Protein AF-A0A6G1K9W5-F1 (afdb_monomer_lite)

Foldseek 3Di:
DAAPVRDDDDPLDDVVCRDPHPLVVVLVVLVVQLVVLQVVLVVQVHPDRPDGPDVPSNVVSVVSNVVSVVVNVVSVVVVVVSVVVSVVVVVVPD

pLDDT: mean 87.54, std 9.57, range [56.72, 98.06]

Structure (mmCIF, N/CA/C/O backbone):
data_AF-A0A6G1K9W5-F1
#
_entry.id   AF-A0A6G1K9W5-F1
#
loop_
_atom_site.group_PDB
_atom_site.id
_atom_site.type_symbol
_atom_site.label_atom_id
_atom_site.label_alt_id
_atom_site.label_comp_id
_atom_site.label_asym_id
_atom_site.label_entity_id
_atom_site.label_seq_id
_atom_site.pdbx_PDB_ins_code
_atom_site.Cartn_x
_atom_site.Cartn_y
_atom_site.Cartn_z
_atom_site.occupancy
_atom_site.B_iso_or_equiv
_atom_site.auth_seq_id
_atom_site.auth_comp_id
_atom_site.auth_asym_id
_atom_site.auth_atom_id
_atom_site.pdbx_PDB_mod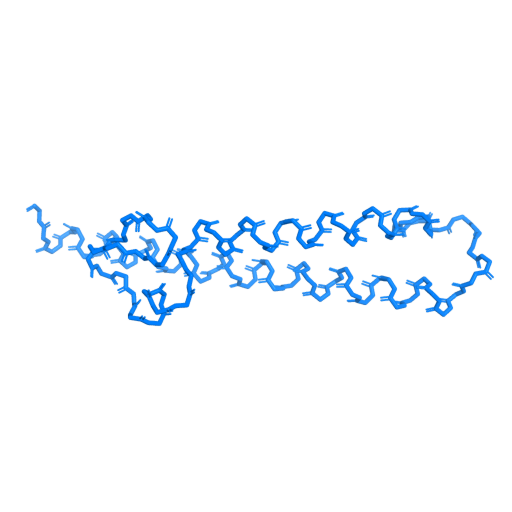el_num
ATOM 1 N N . MET A 1 1 ? -21.689 1.746 10.644 1.00 56.72 1 MET A N 1
ATOM 2 C CA . MET A 1 1 ? -21.895 2.856 9.670 1.00 56.72 1 MET A CA 1
ATOM 3 C C . MET A 1 1 ? -21.290 2.461 8.323 1.00 56.72 1 MET A C 1
ATOM 5 O O . MET A 1 1 ? -20.347 1.681 8.337 1.00 56.72 1 MET A O 1
ATOM 9 N N . LYS A 1 2 ? -21.812 2.936 7.180 1.00 57.28 2 LYS A N 1
ATOM 10 C CA . LYS A 1 2 ? -21.275 2.604 5.840 1.00 57.28 2 LYS A CA 1
ATOM 11 C C . LYS A 1 2 ? -20.329 3.701 5.339 1.00 57.28 2 LYS A C 1
ATOM 13 O O . LYS A 1 2 ? -20.663 4.875 5.452 1.00 57.28 2 LYS A O 1
ATOM 18 N N . GLY A 1 3 ? -19.175 3.324 4.789 1.00 59.94 3 GLY A N 1
ATOM 19 C CA . GLY A 1 3 ? -18.289 4.249 4.074 1.00 59.94 3 GLY A CA 1
ATOM 20 C C . GLY A 1 3 ? -18.837 4.620 2.690 1.00 59.94 3 GLY A C 1
ATOM 21 O O . GLY A 1 3 ? -19.775 3.992 2.198 1.00 59.94 3 GLY A O 1
ATOM 22 N N . SER A 1 4 ? -18.202 5.585 2.017 1.00 69.19 4 SER A N 1
ATOM 23 C CA . SER A 1 4 ? -18.539 6.005 0.637 1.00 69.19 4 SER A CA 1
ATOM 24 C C . SER A 1 4 ? -18.492 4.862 -0.391 1.00 69.19 4 SER A C 1
ATOM 26 O O . SER A 1 4 ? -19.158 4.910 -1.418 1.00 69.19 4 SER A O 1
ATOM 28 N N . CYS A 1 5 ? -17.743 3.805 -0.079 1.00 78.00 5 CYS A N 1
ATOM 29 C CA . CYS A 1 5 ? -17.626 2.556 -0.831 1.00 78.00 5 CYS A CA 1
ATOM 30 C C . CYS A 1 5 ? -18.767 1.544 -0.571 1.00 78.00 5 CYS A C 1
ATOM 32 O O . CYS A 1 5 ? -18.730 0.445 -1.113 1.00 78.00 5 CYS A O 1
ATOM 34 N N . GLY A 1 6 ? -19.727 1.845 0.311 1.00 78.00 6 GLY A N 1
ATOM 35 C CA . GLY A 1 6 ? -20.807 0.934 0.714 1.00 78.00 6 GLY A CA 1
ATOM 36 C C . GLY A 1 6 ? -20.429 -0.111 1.775 1.00 78.00 6 GLY A C 1
ATOM 37 O O . GLY A 1 6 ? -21.326 -0.731 2.347 1.00 78.00 6 GLY A O 1
ATOM 38 N N . HIS A 1 7 ? -19.139 -0.275 2.091 1.00 81.94 7 HIS A N 1
ATOM 39 C CA . HIS A 1 7 ? -18.671 -1.193 3.134 1.00 81.94 7 HIS A CA 1
ATOM 40 C C . HIS A 1 7 ? -19.006 -0.688 4.538 1.00 81.94 7 HIS A C 1
ATOM 42 O O . HIS A 1 7 ? -18.851 0.499 4.841 1.00 81.94 7 HIS A O 1
ATOM 48 N N . THR A 1 8 ? -19.421 -1.605 5.409 1.00 83.75 8 THR A N 1
ATOM 49 C CA . THR A 1 8 ? -19.613 -1.327 6.833 1.00 83.75 8 THR A CA 1
ATOM 50 C C . THR A 1 8 ? -18.257 -1.180 7.517 1.00 83.75 8 THR A C 1
ATOM 52 O O . THR A 1 8 ? -17.368 -2.002 7.315 1.00 83.75 8 THR A O 1
ATOM 55 N N . LEU A 1 9 ? -18.106 -0.127 8.315 1.00 83.06 9 LEU A N 1
ATOM 56 C CA . LEU A 1 9 ? -16.940 0.108 9.162 1.00 83.06 9 LEU A CA 1
ATOM 57 C C . LEU A 1 9 ? -17.256 -0.245 10.614 1.00 83.06 9 LEU A C 1
ATOM 59 O O . LEU A 1 9 ? -18.404 -0.074 11.053 1.00 83.06 9 LEU A O 1
ATOM 63 N N . HIS A 1 10 ? -16.227 -0.694 11.333 1.00 85.69 10 HIS A N 1
ATOM 64 C CA . HIS A 1 10 ? -16.299 -0.994 12.756 1.00 85.69 10 HIS A CA 1
ATOM 65 C C . HIS A 1 10 ? -16.685 0.269 13.557 1.00 85.69 10 HIS A C 1
ATOM 67 O O . HIS A 1 10 ? -16.290 1.378 13.174 1.00 85.69 10 HIS A O 1
ATOM 73 N N . PRO A 1 11 ? -17.460 0.161 14.654 1.00 84.44 11 PRO A N 1
ATOM 74 C CA . PRO A 1 11 ? -17.855 1.320 15.460 1.00 84.44 11 PRO A CA 1
ATOM 75 C C . PRO A 1 11 ? -16.674 2.162 15.960 1.00 84.44 11 PRO A C 1
ATOM 77 O O . PRO A 1 11 ? -16.759 3.390 15.947 1.00 84.44 11 PRO A 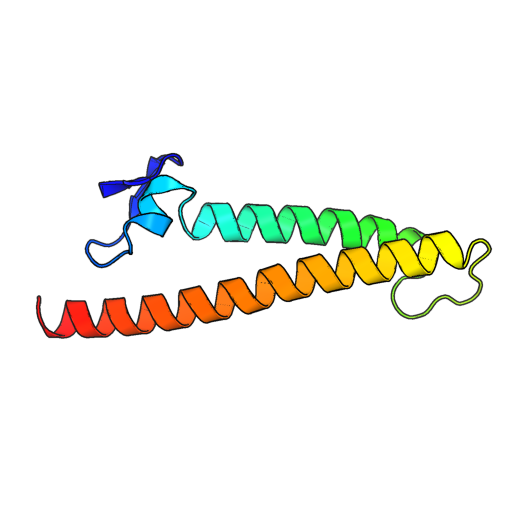O 1
ATOM 80 N N . SER A 1 12 ? -15.557 1.517 16.312 1.00 84.00 12 SER A N 1
ATOM 81 C CA . SER A 1 12 ? -14.332 2.188 16.774 1.00 84.00 12 SER A CA 1
ATOM 82 C C . SER A 1 12 ? -13.474 2.791 15.651 1.00 84.00 12 SER A C 1
ATOM 84 O O . SER A 1 12 ? -12.460 3.434 15.929 1.00 84.00 12 SER A O 1
ATOM 86 N N . SER A 1 13 ? -13.854 2.621 14.377 1.00 81.56 13 SER A N 1
ATOM 87 C CA . SER A 1 13 ? -13.097 3.194 13.260 1.00 81.56 13 SER A CA 1
ATOM 88 C C . SER A 1 13 ? -13.013 4.732 13.379 1.00 81.56 13 SER A C 1
ATOM 90 O O . SER A 1 13 ? -14.031 5.376 13.651 1.00 81.56 13 SER A O 1
ATOM 92 N N . PRO A 1 14 ? -11.848 5.358 13.114 1.00 77.50 14 PRO A N 1
ATOM 93 C CA . PRO A 1 14 ? -11.703 6.815 13.130 1.00 77.50 14 PRO A CA 1
ATOM 94 C C . PRO A 1 14 ? -12.579 7.509 12.080 1.00 77.50 14 PRO A C 1
ATOM 96 O O . PRO A 1 14 ? -12.712 7.020 10.956 1.00 77.50 14 PRO A O 1
ATOM 99 N N . ASP A 1 15 ? -13.096 8.701 12.384 1.00 74.69 15 ASP A N 1
ATOM 100 C CA . ASP A 1 15 ? -13.947 9.461 11.451 1.00 74.69 15 ASP A CA 1
ATOM 101 C C . ASP A 1 15 ? -13.232 9.838 10.146 1.00 74.69 15 ASP A C 1
ATOM 103 O O . ASP A 1 15 ? -13.841 9.861 9.076 1.00 74.69 15 ASP A O 1
ATOM 107 N N . SER A 1 16 ? -11.913 10.029 10.193 1.00 71.94 16 SER A N 1
ATOM 108 C CA . SER A 1 16 ? -11.091 10.245 8.997 1.00 71.94 16 SER A CA 1
ATOM 109 C C . SER A 1 16 ? -11.126 9.056 8.025 1.00 71.94 16 SER A C 1
ATOM 111 O O . SER A 1 16 ? -11.131 9.257 6.808 1.00 71.94 16 SER A O 1
ATOM 113 N N . MET A 1 17 ? -11.219 7.819 8.531 1.00 70.00 17 MET A N 1
ATOM 114 C CA . MET A 1 17 ? -11.406 6.620 7.702 1.00 70.00 17 MET A CA 1
ATOM 115 C C . MET A 1 17 ? -12.839 6.508 7.168 1.00 70.00 17 MET A C 1
ATOM 117 O O . MET A 1 17 ? -13.050 5.948 6.091 1.00 70.00 17 MET A O 1
ATOM 121 N N . LYS A 1 18 ? -13.818 7.076 7.884 1.00 66.50 18 LYS A N 1
ATOM 122 C CA . LYS A 1 18 ? -15.224 7.127 7.456 1.00 66.50 18 LYS A CA 1
ATOM 123 C C . LYS A 1 18 ? -15.440 8.122 6.308 1.00 66.50 18 LYS A C 1
ATOM 125 O O . LYS A 1 18 ? -16.237 7.839 5.418 1.00 66.50 18 LYS A O 1
ATOM 130 N N . ALA A 1 19 ? -14.717 9.246 6.307 1.00 62.88 19 ALA A N 1
ATOM 131 C CA . ALA A 1 19 ? -14.927 10.352 5.368 1.00 62.88 19 ALA A CA 1
ATOM 132 C C . ALA A 1 19 ? -14.270 10.172 3.984 1.00 62.88 19 ALA A C 1
ATOM 134 O O . ALA A 1 19 ? -14.773 10.715 3.004 1.00 62.88 19 ALA A O 1
ATOM 135 N N . ILE A 1 20 ? -13.151 9.442 3.881 1.00 68.44 20 ILE A N 1
ATOM 136 C CA . ILE A 1 20 ? -12.321 9.444 2.657 1.00 68.44 20 ILE A CA 1
ATOM 137 C C . ILE A 1 20 ? -12.477 8.148 1.855 1.00 68.44 20 ILE A C 1
ATOM 139 O O . ILE A 1 20 ? -12.912 8.162 0.706 1.00 68.44 20 ILE A O 1
ATOM 143 N N . SER A 1 21 ? -12.117 7.010 2.443 1.00 75.75 21 SER A N 1
ATOM 144 C CA . SER A 1 21 ? -12.287 5.693 1.828 1.00 75.75 21 SER A CA 1
ATOM 145 C C . SER A 1 21 ? -12.128 4.618 2.890 1.00 75.75 21 SER A C 1
ATOM 147 O O . SER A 1 21 ? -11.190 4.693 3.685 1.00 75.75 21 SER A O 1
ATOM 149 N N . CYS A 1 22 ? -12.964 3.583 2.845 1.00 86.75 22 CYS A N 1
ATOM 150 C CA . CYS A 1 22 ? -12.803 2.436 3.730 1.00 86.75 22 CYS A CA 1
ATOM 151 C C . CYS A 1 22 ? -11.428 1.755 3.545 1.00 86.75 22 CYS A C 1
ATOM 153 O O . CYS A 1 22 ? -10.906 1.745 2.419 1.00 86.75 22 CYS A O 1
ATOM 155 N N . PRO A 1 23 ? -10.867 1.141 4.608 1.00 88.69 23 PRO A N 1
ATOM 156 C CA . PRO A 1 23 ? -9.579 0.448 4.576 1.00 88.69 23 PRO A CA 1
ATOM 157 C C . PRO A 1 23 ? -9.365 -0.459 3.373 1.00 88.69 23 PRO A C 1
ATOM 159 O O . PRO A 1 23 ? -8.381 -0.325 2.646 1.00 88.69 23 PRO A O 1
ATOM 162 N N . PHE A 1 24 ? -10.346 -1.316 3.102 1.00 88.00 24 PHE A N 1
ATOM 163 C CA . PHE A 1 24 ? -10.308 -2.252 1.987 1.00 88.00 24 PHE A CA 1
ATOM 164 C C . PHE A 1 24 ? -10.134 -1.558 0.625 1.00 88.00 24 PHE A C 1
ATOM 166 O O . PHE A 1 24 ? -9.250 -1.913 -0.161 1.00 88.00 24 PHE A O 1
ATOM 173 N N . CYS A 1 25 ? -10.936 -0.525 0.342 1.00 89.81 25 CYS A N 1
ATOM 174 C CA . CYS A 1 25 ? -10.839 0.219 -0.916 1.00 89.81 25 CYS A CA 1
ATOM 175 C C . CYS A 1 25 ? -9.520 0.988 -1.025 1.00 89.81 25 CYS A C 1
ATOM 177 O O . CYS A 1 25 ? -8.959 1.100 -2.121 1.00 89.81 25 CYS A O 1
ATOM 179 N N . ARG A 1 26 ? -8.993 1.489 0.098 1.00 91.00 26 ARG A N 1
ATOM 180 C CA . ARG A 1 26 ? -7.703 2.177 0.116 1.00 91.00 26 ARG A CA 1
ATOM 181 C C . ARG A 1 26 ? -6.551 1.229 -0.204 1.00 91.00 26 ARG A C 1
ATOM 183 O O . ARG A 1 26 ? -5.740 1.564 -1.067 1.00 91.00 26 ARG A O 1
ATOM 190 N N . VAL A 1 27 ? -6.513 0.048 0.420 1.00 93.88 27 VAL A N 1
ATOM 191 C CA . VAL A 1 27 ? -5.530 -1.006 0.109 1.00 93.88 27 VAL A CA 1
ATOM 192 C C . VAL A 1 27 ? -5.636 -1.408 -1.359 1.00 93.88 27 VAL A C 1
ATOM 194 O O . VAL A 1 27 ? -4.634 -1.380 -2.070 1.00 93.88 27 VAL A O 1
ATOM 197 N N . SER A 1 28 ? -6.850 -1.678 -1.845 1.00 93.38 28 SER A N 1
ATOM 198 C CA . SER A 1 28 ? -7.094 -2.050 -3.246 1.00 93.38 28 SER A CA 1
ATOM 199 C C . SER A 1 28 ? -6.570 -0.993 -4.225 1.00 93.38 28 SER A C 1
ATOM 201 O O . SER A 1 28 ? -5.908 -1.320 -5.208 1.00 93.38 28 SER A O 1
ATOM 203 N N . THR A 1 29 ? -6.789 0.290 -3.926 1.00 93.44 29 THR A N 1
ATOM 204 C CA . THR A 1 29 ? -6.292 1.409 -4.743 1.00 93.44 29 THR A CA 1
ATOM 205 C C . THR A 1 29 ? -4.765 1.485 -4.739 1.00 93.44 29 THR A C 1
ATOM 207 O O . THR A 1 29 ? -4.153 1.701 -5.787 1.00 93.44 29 THR A O 1
ATOM 210 N N . LEU A 1 30 ? -4.130 1.306 -3.576 1.00 95.19 30 LEU A N 1
ATOM 211 C CA . LEU A 1 30 ? -2.670 1.324 -3.452 1.00 95.19 30 LEU A CA 1
ATOM 212 C C . LEU A 1 30 ? -2.032 0.136 -4.182 1.00 95.19 30 LEU A C 1
ATOM 214 O O . LEU A 1 30 ? -1.046 0.331 -4.893 1.00 95.19 30 LEU A O 1
ATOM 218 N N . LEU A 1 31 ? -2.626 -1.056 -4.083 1.00 97.19 31 LEU A N 1
ATOM 219 C CA . LEU A 1 31 ? -2.200 -2.250 -4.816 1.00 97.19 31 LEU A CA 1
ATOM 220 C C . LEU A 1 31 ? -2.350 -2.077 -6.328 1.00 97.19 31 LEU A C 1
ATOM 222 O O . LEU A 1 31 ? -1.400 -2.340 -7.064 1.00 97.19 31 LEU A O 1
ATOM 226 N N . ALA A 1 32 ? -3.496 -1.580 -6.802 1.00 96.50 32 ALA A N 1
ATOM 227 C CA . ALA A 1 32 ? -3.705 -1.290 -8.220 1.00 96.50 32 ALA A CA 1
ATOM 228 C C . ALA A 1 32 ? -2.680 -0.268 -8.732 1.00 96.50 32 ALA A C 1
ATOM 230 O O . ALA A 1 32 ? -2.073 -0.450 -9.793 1.00 96.50 32 ALA A O 1
ATOM 231 N N . CYS A 1 33 ? -2.418 0.778 -7.939 1.00 95.31 33 CYS A N 1
ATOM 232 C CA . CYS A 1 33 ? -1.397 1.753 -8.268 1.00 95.31 33 CYS A CA 1
ATOM 233 C C . CYS A 1 33 ? -0.008 1.115 -8.362 1.00 95.31 33 CYS A C 1
ATOM 235 O O . CYS A 1 33 ? 0.664 1.303 -9.377 1.00 95.31 33 CYS A O 1
ATOM 237 N N . LEU A 1 34 ? 0.411 0.360 -7.345 1.00 96.50 34 LEU A N 1
ATOM 238 C CA . LEU A 1 34 ? 1.717 -0.292 -7.298 1.00 96.50 34 LEU A CA 1
ATOM 239 C C . LEU A 1 34 ? 1.881 -1.321 -8.424 1.00 96.50 34 LEU A C 1
ATOM 241 O O . LEU A 1 34 ? 2.934 -1.361 -9.055 1.00 9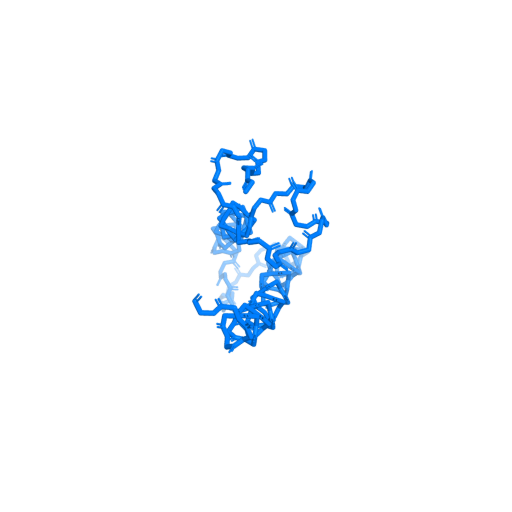6.50 34 LEU A O 1
ATOM 245 N N . SER A 1 35 ? 0.838 -2.094 -8.738 1.00 96.62 35 SER A N 1
ATOM 246 C CA . SER A 1 35 ? 0.827 -3.053 -9.849 1.00 96.62 35 SER A CA 1
ATOM 247 C C . SER A 1 35 ? 1.092 -2.362 -11.186 1.00 96.62 35 SER A C 1
ATOM 249 O O . SER A 1 35 ? 1.988 -2.769 -11.924 1.00 96.62 35 SER A O 1
ATOM 251 N N . SER A 1 36 ? 0.397 -1.252 -11.465 1.00 95.62 36 SER A N 1
ATOM 252 C CA . SER A 1 36 ? 0.640 -0.452 -12.671 1.00 95.62 36 SER A CA 1
ATOM 253 C C . SER A 1 36 ? 2.099 0.015 -12.768 1.00 95.62 36 SER A C 1
ATOM 255 O O . SER A 1 36 ? 2.713 -0.135 -13.821 1.00 95.62 36 SER A O 1
ATOM 257 N N . ARG A 1 37 ? 2.695 0.498 -11.668 1.00 94.38 37 ARG A N 1
ATOM 258 C CA . ARG A 1 37 ? 4.088 0.984 -11.674 1.00 94.38 37 ARG A CA 1
ATOM 259 C C . ARG A 1 37 ? 5.086 -0.164 -11.748 1.00 94.38 37 ARG A C 1
ATOM 261 O O . ARG A 1 37 ? 6.145 0.007 -12.334 1.00 94.38 37 ARG A O 1
ATOM 268 N N . THR A 1 38 ? 4.745 -1.328 -11.202 1.00 94.69 38 THR A N 1
ATOM 269 C CA . THR A 1 38 ? 5.554 -2.549 -11.318 1.00 94.69 38 THR A CA 1
ATOM 270 C C . THR A 1 38 ? 5.640 -2.986 -12.774 1.00 94.69 38 THR A C 1
ATOM 272 O O . THR A 1 38 ? 6.735 -3.251 -13.255 1.00 94.69 38 THR A O 1
ATOM 275 N N . LYS A 1 39 ? 4.513 -2.974 -13.501 1.00 93.88 39 LYS A N 1
ATOM 276 C CA . LYS A 1 39 ? 4.492 -3.254 -14.945 1.00 93.88 39 LYS A CA 1
ATOM 277 C C . LYS A 1 39 ? 5.385 -2.280 -15.707 1.00 93.88 39 LYS A C 1
ATOM 279 O O . LYS A 1 39 ? 6.213 -2.718 -16.492 1.00 93.88 39 LYS A O 1
ATOM 284 N N . THR A 1 40 ? 5.266 -0.978 -15.437 1.00 91.06 40 THR A N 1
ATOM 285 C CA . THR A 1 40 ? 6.130 0.030 -16.065 1.00 91.06 40 THR A CA 1
ATOM 286 C C . THR A 1 40 ? 7.601 -0.191 -15.728 1.00 91.06 40 THR A C 1
ATOM 288 O O . THR A 1 40 ? 8.423 -0.184 -16.629 1.00 91.06 40 THR A O 1
ATOM 291 N N . TRP A 1 41 ? 7.947 -0.426 -14.461 1.00 90.31 41 TRP A N 1
ATOM 292 C CA . TRP A 1 41 ? 9.333 -0.650 -14.045 1.00 90.31 41 TRP A CA 1
ATOM 293 C C . TRP A 1 41 ? 9.933 -1.912 -14.680 1.00 90.31 41 TRP A C 1
ATOM 295 O O . TRP A 1 41 ? 11.093 -1.894 -15.083 1.00 90.31 41 TRP A O 1
ATOM 305 N N . HIS A 1 42 ? 9.134 -2.968 -14.853 1.00 89.75 42 HIS A N 1
ATOM 306 C CA . HIS A 1 42 ? 9.551 -4.196 -15.529 1.00 89.75 42 HIS A CA 1
ATOM 307 C C . HIS A 1 42 ? 9.945 -3.966 -16.997 1.00 89.75 42 HIS A C 1
ATOM 309 O O . HIS A 1 42 ? 10.905 -4.572 -17.459 1.00 89.75 42 HIS A O 1
ATOM 315 N N . LEU A 1 43 ? 9.291 -3.030 -17.700 1.00 88.88 43 LEU A N 1
ATOM 316 C CA . LEU A 1 43 ? 9.684 -2.639 -19.065 1.00 88.88 43 LEU A CA 1
ATOM 317 C C . LEU A 1 43 ? 11.091 -2.022 -19.136 1.00 88.88 43 LEU A C 1
ATOM 319 O O . LEU A 1 43 ? 11.686 -2.001 -20.206 1.00 88.88 43 LEU A O 1
ATOM 323 N N . TYR A 1 44 ? 11.622 -1.534 -18.012 1.00 87.88 44 TYR A N 1
ATOM 324 C CA . TYR A 1 44 ? 12.978 -0.989 -17.903 1.00 87.88 44 TYR A CA 1
ATOM 325 C C . TYR A 1 44 ? 13.956 -1.963 -17.221 1.00 87.88 44 TYR A C 1
ATOM 327 O O . TYR A 1 44 ? 14.953 -1.525 -16.653 1.00 87.88 44 TYR A O 1
ATOM 335 N N . GLY A 1 45 ? 13.660 -3.268 -17.217 1.00 86.44 45 GLY A N 1
ATOM 336 C CA . GLY A 1 45 ? 14.504 -4.301 -16.596 1.00 86.44 45 GLY A CA 1
ATOM 337 C C . GLY A 1 45 ? 14.248 -4.516 -15.100 1.00 86.44 45 GLY A C 1
ATOM 338 O O . GLY A 1 45 ? 14.861 -5.375 -14.470 1.00 86.44 45 GLY A O 1
ATOM 339 N N . GLY A 1 46 ? 13.302 -3.781 -14.507 1.00 87.88 46 GLY A N 1
ATOM 340 C CA . GLY A 1 46 ? 12.940 -3.959 -13.105 1.00 87.88 46 GLY A CA 1
ATOM 341 C C . GLY A 1 46 ? 14.118 -3.681 -12.156 1.00 87.88 46 GLY A C 1
ATOM 342 O O . GLY A 1 46 ? 14.851 -2.720 -12.365 1.00 87.88 46 GLY A O 1
ATOM 343 N N . PRO A 1 47 ? 14.305 -4.468 -11.083 1.00 86.25 47 PRO A N 1
ATOM 344 C CA . PRO A 1 47 ? 15.386 -4.243 -10.120 1.00 86.25 47 PRO A CA 1
ATOM 345 C C . PRO A 1 47 ? 16.790 -4.534 -10.660 1.00 86.25 47 PRO A C 1
ATOM 347 O O . PRO A 1 47 ? 17.763 -4.061 -10.073 1.00 86.25 47 PRO A O 1
ATOM 350 N N . TRP A 1 48 ? 16.889 -5.307 -11.742 1.00 85.12 48 TRP A N 1
ATOM 351 C CA . TRP A 1 48 ? 18.144 -5.767 -12.334 1.00 85.12 48 TRP A CA 1
ATOM 352 C C . TRP A 1 48 ? 18.181 -5.374 -13.815 1.00 85.12 48 TRP A C 1
ATOM 354 O O . TRP A 1 48 ? 17.992 -6.229 -14.677 1.00 85.12 48 TRP A O 1
ATOM 364 N N . PRO A 1 49 ? 18.354 -4.078 -14.134 1.00 81.69 49 PRO A N 1
ATOM 365 C CA . PRO A 1 49 ? 18.472 -3.659 -15.521 1.00 81.69 49 PRO A CA 1
ATOM 366 C C . PRO A 1 49 ? 19.774 -4.216 -16.108 1.00 81.69 49 PRO A C 1
ATOM 368 O O . PRO A 1 49 ? 20.854 -3.868 -15.638 1.00 81.69 49 PRO A O 1
ATOM 371 N N . GLU A 1 50 ? 19.670 -5.079 -17.118 1.00 78.50 50 GLU A N 1
ATOM 372 C CA . GLU A 1 50 ? 20.838 -5.591 -17.847 1.00 78.50 50 GLU A CA 1
ATOM 373 C C . GLU A 1 50 ? 21.461 -4.476 -18.697 1.00 78.50 50 GLU A C 1
ATOM 375 O O . GLU A 1 50 ? 22.643 -4.179 -18.556 1.00 78.50 50 GLU A O 1
ATOM 380 N N . GLU A 1 51 ? 20.644 -3.775 -19.490 1.00 75.88 51 GLU A N 1
ATOM 381 C CA . GLU A 1 51 ? 21.042 -2.590 -20.254 1.00 75.88 51 GLU A CA 1
ATOM 382 C C . GLU A 1 51 ? 19.865 -1.608 -20.316 1.00 75.88 51 GLU A C 1
ATOM 384 O O . GLU A 1 51 ? 18.824 -1.883 -20.918 1.00 75.88 51 GLU A O 1
ATOM 389 N N . CYS A 1 52 ? 19.987 -0.452 -19.657 1.00 76.75 52 CYS A N 1
ATOM 390 C CA . CYS A 1 52 ? 18.951 0.574 -19.710 1.00 76.75 52 CYS A CA 1
ATOM 391 C C . CYS A 1 52 ? 19.324 1.676 -20.703 1.00 76.75 52 CYS A C 1
ATOM 393 O O . CYS A 1 52 ? 20.111 2.566 -20.391 1.00 76.75 52 CYS A O 1
ATOM 395 N N . ASN A 1 53 ? 18.672 1.678 -21.865 1.00 80.00 53 ASN A N 1
ATOM 396 C CA . ASN A 1 53 ? 18.864 2.707 -22.895 1.00 80.00 53 ASN A CA 1
ATOM 397 C C . ASN A 1 53 ? 18.405 4.117 -22.463 1.00 80.00 53 ASN A C 1
ATOM 399 O O . ASN A 1 53 ? 18.642 5.089 -23.176 1.00 80.00 53 ASN A O 1
ATOM 403 N N . ASN A 1 54 ? 17.714 4.249 -21.323 1.00 87.75 54 ASN A N 1
ATOM 404 C CA . ASN A 1 54 ? 17.223 5.527 -20.810 1.00 87.75 54 ASN A CA 1
ATOM 405 C C . ASN A 1 54 ? 17.264 5.569 -19.274 1.00 87.75 54 ASN A C 1
ATOM 407 O O . ASN A 1 54 ? 16.262 5.342 -18.590 1.00 87.75 54 ASN A O 1
ATOM 411 N N . GLU A 1 55 ? 18.439 5.898 -18.738 1.00 89.12 55 GLU A N 1
ATOM 412 C CA . GLU A 1 55 ? 18.702 5.947 -17.297 1.00 89.12 55 GLU A CA 1
ATOM 413 C C . GLU A 1 55 ? 17.765 6.911 -16.548 1.00 89.12 55 GLU A C 1
ATOM 415 O O . GLU A 1 55 ? 17.261 6.589 -15.471 1.00 89.12 55 GLU A O 1
ATOM 420 N N . VAL A 1 56 ? 17.451 8.068 -17.140 1.00 91.62 56 VAL A N 1
ATOM 421 C CA . VAL A 1 56 ? 16.542 9.055 -16.534 1.00 91.62 56 VAL A CA 1
ATOM 422 C C . VAL A 1 56 ? 15.134 8.477 -16.366 1.00 91.62 56 VAL A C 1
ATOM 424 O O . VAL A 1 56 ? 14.513 8.637 -15.310 1.00 91.62 56 VAL A O 1
ATOM 427 N N . ALA A 1 57 ? 14.616 7.790 -17.389 1.00 90.06 57 ALA A N 1
ATOM 428 C CA . ALA A 1 57 ? 13.311 7.138 -17.317 1.00 90.06 57 ALA A CA 1
ATOM 429 C C . ALA A 1 57 ? 13.303 5.999 -16.286 1.00 90.06 57 ALA A C 1
ATOM 431 O O . ALA A 1 57 ? 12.345 5.882 -15.516 1.00 90.06 57 ALA A O 1
ATOM 432 N N . TYR A 1 58 ? 14.382 5.215 -16.218 1.00 91.38 58 TYR A N 1
ATOM 433 C CA . TYR A 1 58 ? 14.545 4.164 -15.217 1.00 91.38 58 TYR A CA 1
ATOM 434 C C . TYR A 1 58 ? 14.513 4.708 -13.787 1.00 91.38 58 TYR A C 1
ATOM 436 O O . TYR A 1 58 ? 13.706 4.234 -12.981 1.00 91.38 58 TYR A O 1
ATOM 444 N N . GLN A 1 59 ? 15.314 5.735 -13.474 1.00 92.12 59 GLN A N 1
ATOM 445 C CA . GLN A 1 59 ? 15.342 6.314 -12.125 1.00 92.12 59 GLN A CA 1
ATOM 446 C C . GLN A 1 59 ? 13.971 6.870 -11.733 1.00 92.12 59 GLN A C 1
ATOM 448 O O . GLN A 1 59 ? 13.468 6.553 -10.655 1.00 92.12 59 GLN A O 1
ATOM 453 N N . ARG A 1 60 ? 13.289 7.584 -12.641 1.00 93.31 60 ARG A N 1
ATOM 454 C CA . ARG A 1 60 ? 11.918 8.067 -12.396 1.00 93.31 60 ARG A CA 1
ATOM 455 C C . ARG A 1 60 ? 10.928 6.932 -12.138 1.00 93.31 60 ARG A C 1
ATOM 457 O O . ARG A 1 60 ? 10.054 7.063 -11.279 1.00 93.31 60 ARG A O 1
ATOM 464 N N . CYS A 1 61 ? 11.020 5.824 -12.873 1.00 92.75 61 CYS A N 1
ATOM 465 C CA . CYS A 1 61 ? 10.148 4.668 -12.654 1.00 92.75 61 CYS A CA 1
ATOM 466 C C . CYS A 1 61 ? 10.416 4.016 -11.295 1.00 92.75 61 CYS A C 1
ATOM 468 O O . CYS A 1 61 ? 9.471 3.742 -10.551 1.00 92.75 61 CYS A O 1
ATOM 470 N N . ARG A 1 62 ? 11.693 3.837 -10.945 1.00 94.06 62 ARG A N 1
ATOM 471 C CA . ARG A 1 62 ? 12.131 3.293 -9.658 1.00 94.06 62 ARG A CA 1
ATOM 472 C C . ARG A 1 62 ? 11.662 4.158 -8.488 1.00 94.06 62 ARG A C 1
ATOM 474 O O . ARG A 1 62 ? 11.062 3.631 -7.553 1.00 94.06 62 ARG A O 1
ATOM 481 N N . GLU A 1 63 ? 11.879 5.469 -8.537 1.00 95.50 63 GLU A N 1
ATOM 482 C CA . GLU A 1 63 ? 11.442 6.412 -7.496 1.00 95.50 63 GLU A CA 1
ATOM 483 C C . GLU A 1 63 ? 9.926 6.374 -7.292 1.00 95.50 63 GLU A C 1
ATOM 485 O O . GLU A 1 63 ? 9.445 6.264 -6.160 1.00 95.50 63 GLU A O 1
ATOM 490 N N . ASN A 1 64 ? 9.164 6.391 -8.390 1.00 94.88 64 ASN A N 1
ATOM 491 C CA . ASN A 1 64 ? 7.711 6.269 -8.334 1.00 94.88 64 ASN A CA 1
ATOM 492 C C . ASN A 1 64 ? 7.281 4.940 -7.708 1.00 94.88 64 ASN A C 1
ATOM 494 O O . ASN A 1 64 ? 6.428 4.927 -6.819 1.00 94.88 64 ASN A O 1
ATOM 498 N N . TRP A 1 65 ? 7.877 3.823 -8.129 1.00 95.88 65 TRP A N 1
ATOM 499 C CA . TRP A 1 65 ? 7.571 2.511 -7.565 1.00 95.88 65 TRP A CA 1
ATOM 500 C C . TRP A 1 65 ? 7.852 2.460 -6.056 1.00 95.88 65 TRP A C 1
ATOM 502 O O . TRP A 1 65 ? 6.980 2.069 -5.277 1.00 95.88 65 TRP A O 1
ATOM 512 N N . VAL A 1 66 ? 9.024 2.943 -5.626 1.00 96.44 66 VAL A N 1
ATOM 513 C CA . VAL A 1 66 ? 9.414 3.010 -4.208 1.00 96.44 66 VAL A CA 1
ATOM 514 C C . VAL A 1 66 ? 8.447 3.884 -3.409 1.00 96.44 66 VAL A C 1
ATOM 516 O O . VAL A 1 66 ? 8.051 3.501 -2.309 1.00 96.44 66 VAL A O 1
ATOM 519 N N . SER A 1 67 ? 8.030 5.028 -3.954 1.00 96.81 67 SER A N 1
ATOM 520 C CA . SER A 1 67 ? 7.063 5.922 -3.309 1.00 96.81 67 SER A CA 1
ATOM 521 C C . SER A 1 67 ? 5.720 5.226 -3.053 1.00 96.81 67 SER A C 1
ATOM 523 O O . SER A 1 67 ? 5.212 5.245 -1.929 1.00 96.81 67 SER A O 1
ATOM 525 N N . TYR A 1 68 ? 5.164 4.525 -4.048 1.00 95.88 68 TYR A N 1
ATOM 526 C CA . TYR A 1 68 ? 3.910 3.781 -3.873 1.00 95.88 68 TYR A CA 1
ATOM 527 C C . TYR A 1 68 ? 4.053 2.575 -2.940 1.00 95.88 68 TYR A C 1
ATOM 529 O O . TYR A 1 68 ? 3.151 2.336 -2.137 1.00 95.88 68 TYR A O 1
ATOM 537 N N . LYS A 1 69 ? 5.188 1.862 -2.982 1.00 97.25 69 LYS A N 1
ATOM 538 C CA . LYS A 1 69 ? 5.486 0.794 -2.016 1.00 97.25 69 LYS A CA 1
ATOM 539 C C . LYS A 1 69 ? 5.474 1.339 -0.587 1.00 97.25 69 LYS A C 1
ATOM 541 O O . LYS A 1 69 ? 4.792 0.774 0.260 1.00 97.25 69 LYS A O 1
ATOM 546 N N . LYS A 1 70 ? 6.181 2.445 -0.326 1.00 98.06 70 LYS A N 1
ATOM 547 C CA . LYS A 1 70 ? 6.209 3.089 1.000 1.00 98.06 70 LYS A CA 1
ATOM 548 C C . LYS A 1 70 ? 4.809 3.486 1.463 1.00 98.06 70 LYS A C 1
ATOM 550 O O . LYS A 1 70 ? 4.438 3.203 2.591 1.00 98.06 70 LYS A O 1
ATOM 555 N N . ARG A 1 71 ? 3.997 4.074 0.578 1.00 96.44 71 ARG A N 1
ATOM 556 C CA . ARG A 1 71 ? 2.602 4.424 0.898 1.00 96.44 71 ARG A CA 1
ATOM 557 C C . ARG A 1 71 ? 1.761 3.209 1.286 1.00 96.44 71 ARG A C 1
ATOM 559 O O . ARG A 1 71 ? 0.939 3.333 2.185 1.00 96.44 71 ARG A O 1
ATOM 566 N N . LEU A 1 72 ? 1.948 2.071 0.614 1.00 96.56 72 LEU A N 1
ATOM 567 C CA . LEU A 1 72 ? 1.266 0.828 0.967 1.00 96.56 72 LEU A CA 1
ATOM 568 C C . LEU A 1 72 ? 1.718 0.318 2.337 1.00 96.56 72 LEU A C 1
ATOM 570 O O . LEU A 1 72 ? 0.864 0.097 3.184 1.00 96.56 72 LEU A O 1
ATOM 574 N N . VAL A 1 73 ? 3.029 0.198 2.570 1.00 97.75 73 VAL A N 1
ATOM 575 C CA . VAL A 1 73 ? 3.589 -0.279 3.849 1.00 97.75 73 VAL A CA 1
ATOM 576 C C . VAL A 1 73 ? 3.110 0.582 5.017 1.00 97.75 73 VAL A C 1
ATOM 578 O O . VAL A 1 73 ? 2.495 0.057 5.937 1.00 97.75 73 VAL A O 1
ATOM 581 N N . ASN A 1 74 ? 3.266 1.905 4.922 1.00 96.19 74 ASN A N 1
ATOM 582 C CA . ASN A 1 74 ? 2.823 2.821 5.974 1.00 96.19 74 ASN A CA 1
ATOM 583 C C . ASN A 1 74 ? 1.314 2.701 6.239 1.00 96.19 74 ASN A C 1
ATOM 585 O O . ASN A 1 74 ? 0.857 2.869 7.364 1.00 96.19 74 ASN A O 1
ATOM 589 N N . TYR A 1 75 ? 0.511 2.445 5.200 1.00 94.56 75 TYR A N 1
ATOM 590 C CA . TYR A 1 75 ? -0.923 2.263 5.390 1.00 94.56 75 TYR A CA 1
ATOM 591 C C . TYR A 1 75 ? -1.252 0.935 6.078 1.00 94.56 75 TYR A C 1
ATOM 593 O O . TYR A 1 75 ? -2.152 0.907 6.909 1.00 94.56 75 TYR A O 1
ATOM 601 N N . MET A 1 76 ? -0.516 -0.138 5.782 1.00 95.62 76 MET A N 1
ATOM 602 C CA . MET A 1 76 ? -0.679 -1.423 6.469 1.00 95.62 76 MET A CA 1
ATOM 603 C C . MET A 1 76 ? -0.381 -1.305 7.969 1.00 95.62 76 MET A C 1
ATOM 605 O O . MET A 1 76 ? -1.185 -1.771 8.767 1.00 95.62 76 MET A O 1
ATOM 609 N N . GLU A 1 77 ? 0.678 -0.591 8.360 1.00 95.12 77 GLU A N 1
ATOM 610 C CA . GLU A 1 77 ? 1.007 -0.331 9.776 1.00 95.12 77 GLU A CA 1
ATOM 611 C C . GLU A 1 77 ? -0.125 0.413 10.512 1.00 95.12 77 GLU A C 1
ATOM 613 O O . GLU A 1 77 ? -0.464 0.114 11.663 1.00 95.12 77 GLU A O 1
ATOM 618 N N . VAL A 1 78 ? -0.769 1.369 9.830 1.00 91.56 78 VAL A N 1
ATOM 619 C CA . VAL A 1 78 ? -1.952 2.067 10.358 1.00 91.56 78 VAL A CA 1
ATOM 620 C C . VAL A 1 78 ? -3.124 1.102 10.553 1.00 91.56 78 VAL A C 1
ATOM 622 O O . VAL A 1 78 ? -3.838 1.218 11.549 1.00 91.56 78 VAL A O 1
ATOM 625 N N . LEU A 1 79 ? -3.337 0.156 9.632 1.00 91.81 79 LEU A N 1
ATOM 626 C CA . LEU A 1 79 ? -4.406 -0.840 9.751 1.00 91.81 79 LEU A CA 1
ATOM 627 C C . LEU A 1 79 ? -4.145 -1.845 10.872 1.00 91.81 79 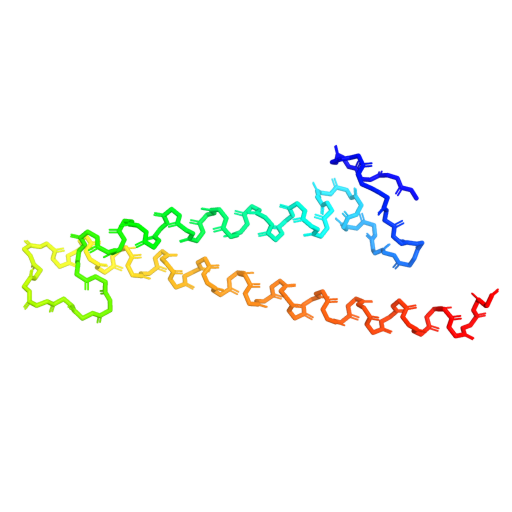LEU A C 1
ATOM 629 O O . LEU A 1 79 ? -5.073 -2.173 11.602 1.00 91.81 79 LEU A O 1
ATOM 633 N N . GLU A 1 80 ? -2.903 -2.284 11.060 1.00 94.31 80 GLU A N 1
ATOM 634 C CA . GLU A 1 80 ? -2.526 -3.148 12.185 1.00 94.31 80 GLU A CA 1
ATOM 635 C C . GLU A 1 80 ? -2.772 -2.452 13.529 1.00 94.31 80 GLU A C 1
ATOM 637 O O . GLU A 1 80 ? -3.358 -3.034 14.445 1.00 94.31 80 GLU A O 1
ATOM 642 N N . SER A 1 81 ? -2.413 -1.168 13.619 1.00 91.19 81 SER A N 1
ATOM 643 C CA . SER A 1 81 ? -2.696 -0.341 14.797 1.00 91.19 81 SER A CA 1
ATOM 644 C C . SER A 1 81 ? -4.200 -0.161 15.031 1.00 91.19 81 SER A C 1
ATOM 646 O O . SER A 1 81 ? -4.654 -0.152 16.173 1.00 91.19 81 SER A O 1
ATOM 648 N N . ALA A 1 82 ? -4.991 -0.015 13.963 1.00 88.50 82 ALA A N 1
ATOM 649 C CA . ALA A 1 82 ? -6.446 0.069 14.063 1.00 88.50 82 ALA A CA 1
ATOM 650 C C . ALA A 1 82 ? -7.056 -1.257 14.543 1.00 88.50 82 ALA A C 1
ATOM 652 O O . ALA A 1 82 ? -7.874 -1.241 15.454 1.00 88.50 82 ALA A O 1
ATOM 653 N N . ALA A 1 83 ? -6.595 -2.395 14.019 1.00 90.88 83 ALA A N 1
ATOM 654 C CA . ALA A 1 83 ? -7.047 -3.721 14.438 1.00 90.88 83 ALA A CA 1
ATOM 655 C C . ALA A 1 83 ? -6.705 -4.029 15.909 1.00 90.88 83 ALA A C 1
ATOM 657 O O . ALA A 1 83 ? -7.449 -4.725 16.596 1.00 90.88 83 ALA A O 1
ATOM 658 N N . ALA A 1 84 ? -5.587 -3.511 16.431 1.00 92.31 84 ALA A N 1
ATOM 659 C CA . ALA A 1 84 ? -5.296 -3.582 17.864 1.00 92.31 84 ALA A CA 1
ATOM 660 C C . ALA A 1 84 ? -6.351 -2.832 18.697 1.00 92.31 84 ALA A C 1
ATOM 662 O O . ALA A 1 84 ? -6.891 -3.401 19.6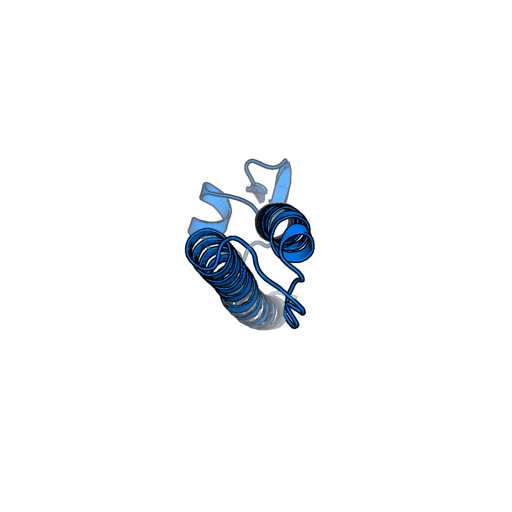40 1.00 92.31 84 ALA A O 1
ATOM 663 N N . LYS A 1 85 ? -6.719 -1.613 18.286 1.00 88.88 85 LYS A N 1
ATOM 664 C CA . LYS A 1 85 ? -7.761 -0.813 18.951 1.00 88.88 85 LYS A CA 1
ATOM 665 C C . LYS A 1 85 ? -9.160 -1.409 18.825 1.00 88.88 85 LYS A C 1
ATOM 667 O O . LYS A 1 85 ? -9.969 -1.251 19.729 1.00 88.88 85 LYS A O 1
ATOM 672 N N . GLU A 1 86 ? -9.470 -2.057 17.703 1.00 91.62 86 GLU A N 1
ATOM 673 C CA . GLU A 1 86 ? -10.727 -2.799 17.539 1.00 91.62 86 GLU A CA 1
ATOM 674 C C . GLU A 1 86 ? -10.832 -3.904 18.591 1.00 91.62 86 GLU A C 1
ATOM 676 O O . GLU A 1 86 ? -11.824 -3.947 19.310 1.00 91.62 86 GLU A O 1
ATOM 681 N N . ARG A 1 87 ? -9.764 -4.689 18.786 1.00 91.75 87 ARG A N 1
ATOM 682 C CA . ARG A 1 87 ? -9.713 -5.724 19.831 1.00 91.75 87 ARG A CA 1
ATOM 683 C C . ARG A 1 87 ? -9.836 -5.165 21.250 1.00 91.75 87 ARG A C 1
ATOM 685 O O . ARG A 1 87 ? -10.508 -5.769 22.078 1.00 91.75 87 ARG A O 1
ATOM 692 N N . GLU A 1 88 ? -9.192 -4.035 21.542 1.00 92.25 88 GLU A N 1
ATOM 693 C CA . GLU A 1 88 ? -9.336 -3.353 22.840 1.00 92.25 88 GLU A CA 1
ATOM 694 C C . GLU A 1 88 ? -10.786 -2.914 23.076 1.00 92.25 88 GLU A C 1
ATOM 696 O O . GLU A 1 88 ? -11.345 -3.162 24.141 1.00 92.25 88 GLU A O 1
ATOM 701 N N . TRP A 1 89 ? -11.423 -2.330 22.058 1.00 92.50 89 TRP A N 1
ATOM 702 C CA . TRP A 1 89 ? -12.817 -1.906 22.138 1.00 92.50 89 TRP A CA 1
ATOM 703 C C . TRP A 1 89 ? -13.772 -3.089 22.353 1.00 92.50 89 TRP A C 1
ATOM 705 O O . TRP A 1 89 ? -14.664 -2.994 23.193 1.00 92.50 89 TRP A O 1
ATOM 715 N N . GLU A 1 90 ? -13.569 -4.202 21.640 1.00 93.19 90 GLU A N 1
ATOM 716 C CA . GLU A 1 90 ? -14.355 -5.439 21.787 1.00 93.19 90 GLU A CA 1
ATOM 717 C C . GLU A 1 90 ? -14.223 -6.046 23.193 1.00 93.19 90 GLU A C 1
ATOM 719 O O . GLU A 1 90 ? -15.192 -6.578 23.726 1.00 93.19 90 GLU A O 1
ATOM 724 N N . ALA A 1 91 ? -13.053 -5.930 23.832 1.00 93.56 91 ALA A N 1
ATOM 725 C CA . ALA A 1 91 ? -12.860 -6.394 25.207 1.00 93.56 91 ALA A CA 1
ATOM 726 C C . ALA A 1 91 ? -13.666 -5.572 26.234 1.00 93.56 91 ALA A C 1
ATOM 728 O O . ALA A 1 91 ? -14.079 -6.106 27.263 1.00 93.56 91 ALA A O 1
ATOM 729 N N . GLU A 1 92 ? -13.899 -4.287 25.957 1.00 93.38 92 GLU A N 1
ATOM 730 C CA . GLU A 1 92 ? -14.717 -3.394 26.787 1.00 93.38 92 GLU A CA 1
ATOM 731 C C . GLU A 1 92 ? -16.223 -3.477 26.461 1.00 93.38 92 GLU A C 1
ATOM 733 O O . GLU A 1 92 ? -17.048 -3.055 27.274 1.00 93.38 92 GLU A O 1
ATOM 738 N N . HIS A 1 93 ? -16.588 -4.020 25.291 1.00 90.00 93 HIS A N 1
ATOM 739 C CA . HIS A 1 93 ? -17.957 -4.058 24.757 1.00 90.00 93 HIS A CA 1
ATOM 740 C C . HIS A 1 93 ? -18.308 -5.452 24.180 1.00 90.00 93 HIS A C 1
ATOM 742 O O . HIS A 1 93 ? -18.380 -5.593 22.955 1.00 90.00 93 HIS A O 1
ATOM 748 N N . PRO A 1 94 ? -18.513 -6.477 25.033 1.00 77.38 94 PRO A N 1
ATOM 749 C CA . PRO A 1 94 ? -18.836 -7.839 24.599 1.00 77.38 94 PRO A CA 1
ATOM 750 C C . PRO A 1 94 ? -20.236 -7.995 23.982 1.00 77.38 94 PRO A C 1
ATO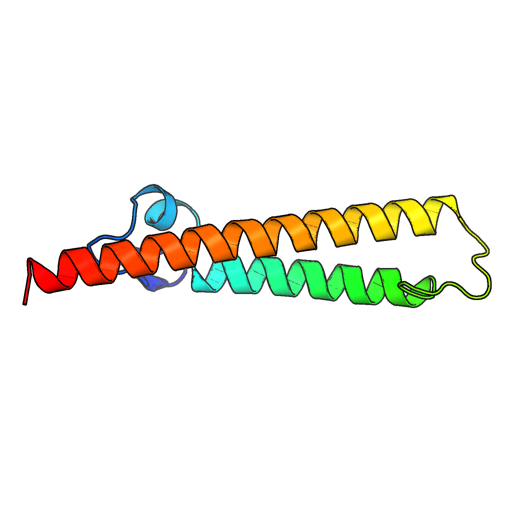M 752 O O . PRO A 1 94 ? -21.162 -7.238 24.360 1.00 77.38 94 PRO A O 1
#

Organism: NCBI:txid1314801

Secondary structure (DSSP, 8-state):
-B-TTSPBPPTTS-HHHHHS--HHHHHHHHHHHHHHHHHHHHTTTTTS-S--S-HHHHHHHHHHHHHHHHHHHHHHHHHHHHHHHHHHHHHH--

Radius of gyration: 18.21 Å; chains: 1; bounding box: 43×18×50 Å

Sequence (94 aa):
MKGSCGHTLHPSSPDSMKAISCPFCRVSTLLACLSSRTKTWHLYGGPWPEECNNEVAYQRCRENWVSYKKRLVNYMEVLESAAAKEREWEAEHP